Protein AF-A0A1S3IET3-F1 (afdb_monomer_lite)

Sequence (180 aa):
MIAFVAAQNNTTAAATTTVTTPTTTVKTTIVTTSTTSNGTTATQAPTTSNSTNSSTTQSSTTQPSTTQPSTTSPITTTAEPERKTFVVRNGSVDCIILQMNAQFTIKYMDVKNKTLEAKFSLPQNSSAAVEGNCSKALETITINMYDNAVSMTMRFTNDDNNVALANATVECEEFFKRTF

pLDDT: mean 72.17, std 20.48, range [34.44, 97.38]

InterPro domains:
  IPR002000 Lysosome-associated membrane glycoprotein [PTHR11506] (10-174)
  IPR048528 Lysosome-associated membrane glycoprotein 2-like, luminal domains [PF01299] (72-170)

Foldseek 3Di:
DDDDDDDDDDDDDDDDDDDDDDDDDDDDDDDDDDDDDDDDDDDDDDDDDDDDDDDDDDDDDDDDDDDDPPPPDPPPPPDDPAWAWDFEDDVPDTQDTDIGKDKDWDWDAAPVRDTDIDIDIDDNDPQWDWYWDRDQQKTKIWTQHDPNQKIKIWIWGHDPVDIDTPDIDIDGNVPRVVRD

Radius of gyration: 33.37 Å; chains: 1; bounding box: 62×74×102 Å

Secondary structure (DSSP, 8-state):
--PPPPPP----PPP----------------------------PPPPP------------------------------PPPPPEEEEEEETTEEEEEEEE--EEEEEEE-TTS-EEEEEEE--SSTT-EEEEEE-SSEEEEEEEETTTTEEEEEEEEEETTEEEEEEEEEEESHHHHTT-

Structure (mmCIF, N/CA/C/O backbone):
data_AF-A0A1S3IET3-F1
#
_entry.id   AF-A0A1S3IET3-F1
#
loop_
_atom_site.group_PDB
_atom_site.id
_atom_site.type_symbol
_atom_site.label_atom_id
_atom_site.label_alt_id
_atom_site.label_comp_id
_atom_site.label_asym_id
_atom_site.label_entity_id
_atom_site.label_seq_id
_atom_site.pdbx_PDB_ins_code
_atom_site.Cartn_x
_atom_site.Cartn_y
_atom_site.Cartn_z
_atom_site.occupancy
_atom_site.B_iso_or_equiv
_atom_site.auth_seq_id
_atom_site.auth_comp_id
_atom_site.auth_asym_id
_atom_site.auth_atom_id
_atom_site.pdbx_PDB_model_num
ATOM 1 N N . MET A 1 1 ? 30.957 -29.322 -57.199 1.00 42.31 1 MET A N 1
ATOM 2 C CA . MET A 1 1 ? 29.715 -28.521 -57.253 1.00 42.31 1 MET A CA 1
ATOM 3 C C . MET A 1 1 ? 28.643 -29.289 -56.504 1.00 42.31 1 MET A C 1
ATOM 5 O O . MET A 1 1 ? 28.202 -30.314 -56.999 1.00 42.31 1 MET A O 1
ATOM 9 N N . ILE A 1 2 ? 28.316 -28.865 -55.284 1.00 38.41 2 ILE A N 1
ATOM 10 C CA . ILE A 1 2 ? 27.281 -29.482 -54.443 1.00 38.41 2 ILE A CA 1
ATOM 11 C C . ILE A 1 2 ? 26.069 -28.550 -54.506 1.00 38.41 2 ILE A C 1
ATOM 13 O O . ILE A 1 2 ? 26.187 -27.377 -54.161 1.00 38.41 2 ILE A O 1
ATOM 17 N N . ALA A 1 3 ? 24.947 -29.053 -55.017 1.00 34.44 3 ALA A N 1
ATOM 18 C CA . ALA A 1 3 ? 23.689 -28.323 -55.109 1.00 34.44 3 ALA A CA 1
ATOM 19 C C . ALA A 1 3 ? 22.890 -28.511 -53.811 1.00 34.44 3 ALA A C 1
ATOM 21 O O . ALA A 1 3 ? 22.603 -29.640 -53.419 1.00 34.44 3 ALA A O 1
ATOM 22 N N . PHE A 1 4 ? 22.534 -27.408 -53.153 1.00 35.31 4 PHE A N 1
ATOM 23 C CA . PHE A 1 4 ? 21.602 -27.402 -52.028 1.00 35.31 4 PHE A CA 1
ATOM 24 C C . PHE A 1 4 ? 20.178 -27.207 -52.558 1.00 35.31 4 PHE A C 1
ATOM 26 O O . PHE A 1 4 ? 19.879 -26.198 -53.194 1.00 35.31 4 PHE A O 1
ATOM 33 N N . VAL A 1 5 ? 19.306 -28.181 -52.296 1.00 43.16 5 VAL A N 1
ATOM 34 C CA . VAL A 1 5 ? 17.861 -28.092 -52.540 1.00 43.16 5 VAL A CA 1
ATOM 35 C C . VAL A 1 5 ? 17.214 -27.531 -51.275 1.00 43.16 5 VAL A C 1
ATOM 37 O O . VAL A 1 5 ? 17.313 -28.131 -50.206 1.00 43.16 5 VAL A O 1
ATOM 40 N N . ALA A 1 6 ? 16.584 -26.362 -51.386 1.00 38.94 6 ALA A N 1
ATOM 41 C CA . ALA A 1 6 ? 15.836 -25.741 -50.299 1.00 38.94 6 ALA A CA 1
ATOM 42 C C . ALA A 1 6 ? 14.482 -26.447 -50.113 1.00 38.94 6 ALA A C 1
ATOM 44 O O . ALA A 1 6 ? 13.683 -26.526 -51.046 1.00 38.94 6 ALA A O 1
ATOM 45 N N . ALA A 1 7 ? 14.216 -26.941 -48.904 1.00 41.31 7 ALA A N 1
ATOM 46 C CA . ALA A 1 7 ? 12.894 -27.406 -48.500 1.00 41.31 7 ALA A CA 1
ATOM 47 C C . ALA A 1 7 ? 12.023 -26.195 -48.127 1.00 41.31 7 ALA A C 1
ATOM 49 O O . ALA A 1 7 ? 12.393 -25.405 -47.259 1.00 41.31 7 ALA A O 1
ATOM 50 N N . GLN A 1 8 ? 10.872 -26.040 -48.783 1.00 47.72 8 GLN A N 1
ATOM 51 C CA . GLN A 1 8 ? 9.866 -25.045 -48.408 1.00 47.72 8 GLN A CA 1
ATOM 52 C C . GLN A 1 8 ? 8.956 -25.627 -47.321 1.00 47.72 8 GLN A C 1
ATOM 54 O O . GLN A 1 8 ? 8.313 -26.655 -47.526 1.00 47.72 8 GLN A O 1
ATOM 59 N N . ASN A 1 9 ? 8.920 -24.967 -46.163 1.00 50.56 9 ASN A N 1
ATOM 60 C CA . ASN A 1 9 ? 8.106 -25.353 -45.016 1.00 50.56 9 ASN A CA 1
ATO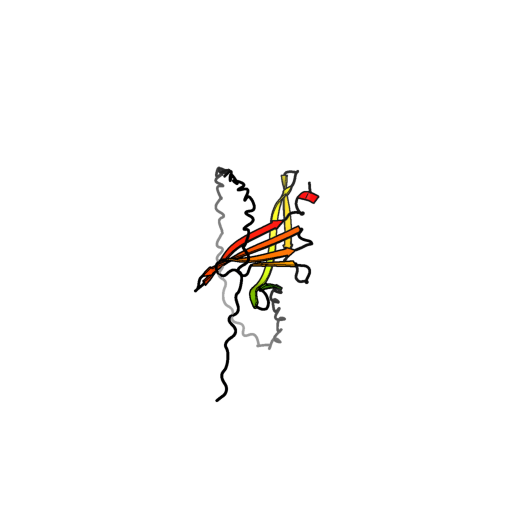M 61 C C . ASN A 1 9 ? 6.733 -24.668 -45.129 1.00 50.56 9 ASN A C 1
ATOM 63 O O . ASN A 1 9 ? 6.627 -23.450 -44.991 1.00 50.56 9 ASN A O 1
ATOM 67 N N . ASN A 1 10 ? 5.693 -25.444 -45.432 1.00 54.19 10 ASN A N 1
ATOM 68 C CA . ASN A 1 10 ? 4.328 -24.952 -45.602 1.00 54.19 10 ASN A CA 1
ATOM 69 C C . ASN A 1 10 ? 3.613 -24.925 -44.237 1.00 54.19 10 ASN A C 1
ATOM 71 O O . ASN A 1 10 ? 3.080 -25.938 -43.783 1.00 54.19 10 ASN A O 1
ATOM 75 N N . THR A 1 11 ? 3.640 -23.778 -43.556 1.00 47.66 11 THR A N 1
ATOM 76 C CA . THR A 1 11 ? 3.001 -23.592 -42.244 1.00 47.66 11 THR A CA 1
ATOM 77 C C . THR A 1 11 ? 1.527 -23.231 -42.419 1.00 47.66 11 THR A C 1
ATOM 79 O O . THR A 1 11 ? 1.188 -22.130 -42.844 1.00 47.66 11 THR A O 1
ATOM 82 N N . THR A 1 12 ? 0.641 -24.162 -42.067 1.00 51.59 12 THR A N 1
ATOM 83 C CA . THR A 1 12 ? -0.812 -23.935 -42.019 1.00 51.59 12 THR A CA 1
ATOM 84 C C . THR A 1 12 ? -1.159 -23.180 -40.735 1.00 51.59 12 THR A C 1
ATOM 86 O O . THR A 1 12 ? -0.958 -23.697 -39.637 1.00 51.59 12 THR A O 1
ATOM 89 N N . ALA A 1 13 ? -1.650 -21.946 -40.864 1.00 50.09 13 ALA A N 1
ATOM 90 C CA . ALA A 1 13 ? -2.103 -21.134 -39.739 1.00 50.09 13 ALA A CA 1
ATOM 91 C C . ALA A 1 13 ? -3.398 -21.714 -39.139 1.00 50.09 13 ALA A C 1
ATOM 93 O O . ALA A 1 13 ? -4.405 -21.850 -39.834 1.00 50.09 13 ALA A O 1
ATOM 94 N N . ALA A 1 14 ? -3.370 -22.053 -37.849 1.00 57.69 14 ALA A N 1
ATOM 95 C CA . ALA A 1 14 ? -4.556 -22.446 -37.097 1.00 57.69 14 ALA A CA 1
ATOM 96 C C . ALA A 1 14 ? -5.416 -21.210 -36.784 1.00 57.69 14 ALA A C 1
ATOM 98 O O . ALA A 1 14 ? -4.901 -20.172 -36.370 1.00 57.69 14 ALA A O 1
ATOM 99 N N . ALA A 1 15 ? -6.728 -21.324 -36.994 1.00 58.38 15 ALA A N 1
ATOM 100 C CA . ALA A 1 15 ? -7.684 -20.259 -36.721 1.00 58.38 15 ALA A CA 1
ATOM 101 C C . ALA A 1 15 ? -7.866 -20.056 -35.207 1.00 58.38 15 ALA A C 1
ATOM 103 O O . ALA A 1 15 ? -8.245 -20.977 -34.484 1.00 58.38 15 ALA A O 1
ATOM 104 N N . THR A 1 16 ? -7.621 -18.833 -34.740 1.00 50.78 16 THR A N 1
ATOM 105 C CA . THR A 1 16 ? -7.853 -18.403 -33.357 1.00 50.78 16 THR A CA 1
ATOM 106 C C . THR A 1 16 ? -9.321 -18.022 -33.175 1.00 50.78 16 THR A C 1
ATOM 108 O O . THR A 1 16 ? -9.768 -16.994 -33.679 1.00 50.78 16 THR A O 1
ATOM 111 N N . THR A 1 17 ? -10.081 -18.828 -32.435 1.00 46.78 17 THR A N 1
ATOM 112 C CA . THR A 1 17 ? -11.414 -18.458 -31.935 1.00 46.78 17 THR A CA 1
ATOM 113 C C . THR A 1 17 ? -11.284 -17.562 -30.708 1.00 46.78 17 THR A C 1
ATOM 115 O O . THR A 1 17 ? -10.887 -18.008 -29.633 1.00 46.78 17 THR A O 1
ATOM 118 N N . THR A 1 18 ? -11.634 -16.289 -30.865 1.00 46.16 18 THR A N 1
ATOM 119 C CA . THR A 1 18 ? -11.743 -15.312 -29.779 1.00 46.16 18 THR A CA 1
ATOM 120 C C . THR A 1 18 ? -13.024 -15.571 -28.986 1.00 46.16 18 THR A C 1
ATOM 122 O O . THR A 1 18 ? -14.128 -15.357 -29.482 1.00 46.16 18 THR A O 1
ATOM 125 N N . VAL A 1 19 ? -12.884 -16.037 -27.744 1.00 62.28 19 VAL A N 1
ATOM 126 C CA . VAL A 1 19 ? -13.991 -16.137 -26.784 1.00 62.28 19 VAL A CA 1
ATOM 127 C C . VAL A 1 19 ? -14.156 -14.775 -26.111 1.00 62.28 19 VAL A C 1
ATOM 129 O O . VAL A 1 19 ? -13.335 -14.372 -25.291 1.00 62.28 19 VAL A O 1
ATOM 132 N N . THR A 1 20 ? -15.201 -14.038 -26.482 1.00 45.06 20 THR A N 1
ATOM 133 C CA . THR A 1 20 ? -15.595 -12.789 -25.818 1.00 45.06 20 THR A CA 1
ATOM 134 C C . THR A 1 20 ? -16.411 -13.092 -24.566 1.00 45.06 20 THR A C 1
ATOM 136 O O . THR A 1 20 ? -17.577 -13.476 -24.654 1.00 45.06 20 THR A O 1
ATOM 139 N N . THR A 1 21 ? -15.799 -12.901 -23.400 1.00 60.22 21 THR A N 1
ATOM 140 C CA . THR A 1 21 ? -16.480 -12.907 -22.100 1.00 60.22 21 THR A CA 1
ATOM 141 C C . THR A 1 21 ? -17.370 -11.661 -21.978 1.00 60.22 21 THR A C 1
ATOM 143 O O . THR A 1 21 ? -16.896 -10.560 -22.265 1.00 60.22 21 THR A O 1
ATOM 146 N N . PRO A 1 22 ? -18.643 -11.780 -21.559 1.00 60.44 22 PRO A N 1
ATOM 147 C CA . PRO A 1 22 ? -19.502 -10.621 -21.344 1.00 60.44 22 PRO A CA 1
ATOM 148 C C . PRO A 1 22 ? -19.008 -9.797 -20.146 1.00 60.44 22 PRO A C 1
ATOM 150 O O . PRO A 1 22 ? -18.977 -10.272 -19.012 1.00 60.44 22 PRO A O 1
ATOM 153 N N . THR A 1 23 ? -18.627 -8.545 -20.402 1.00 52.91 23 THR A N 1
ATOM 154 C CA . THR A 1 23 ? -18.261 -7.570 -19.368 1.00 52.91 23 THR A CA 1
ATOM 155 C C . THR A 1 23 ? -19.526 -6.936 -18.797 1.00 52.91 23 THR A C 1
ATOM 157 O O . THR A 1 23 ? -20.160 -6.102 -19.443 1.00 52.91 23 THR A O 1
ATOM 160 N N . THR A 1 24 ? -19.896 -7.307 -17.573 1.00 54.75 24 THR A N 1
ATOM 161 C CA . THR A 1 24 ? -20.997 -6.667 -16.841 1.00 54.75 24 THR A CA 1
ATOM 162 C C . THR A 1 24 ? -20.504 -5.364 -16.215 1.00 54.75 24 THR A C 1
ATOM 164 O O . THR A 1 24 ? -19.810 -5.364 -15.201 1.00 54.75 24 THR A O 1
ATOM 167 N N . THR A 1 25 ? -20.856 -4.231 -16.820 1.00 51.75 25 THR A N 1
ATOM 168 C CA . THR A 1 25 ? -20.587 -2.900 -16.262 1.00 51.75 25 THR A CA 1
ATOM 169 C C . THR A 1 25 ? -21.566 -2.608 -15.123 1.00 51.75 25 THR A C 1
ATOM 171 O O . THR A 1 25 ? -22.723 -2.262 -15.359 1.00 51.75 25 THR A O 1
ATOM 174 N N . VAL A 1 26 ? -21.107 -2.728 -13.876 1.00 63.22 26 VAL A N 1
ATOM 175 C CA . VAL A 1 26 ? -21.858 -2.259 -12.703 1.00 63.22 26 VAL A CA 1
ATOM 176 C C . VAL A 1 26 ? -21.655 -0.749 -12.579 1.00 63.22 26 VAL A C 1
ATOM 178 O O . VAL A 1 26 ? -20.540 -0.262 -12.400 1.00 63.22 26 VAL A O 1
ATOM 181 N N . LYS A 1 27 ? -22.743 0.007 -12.727 1.00 54.31 27 LYS A N 1
ATOM 182 C CA . LYS A 1 27 ? -22.752 1.469 -12.634 1.00 54.31 27 LYS A CA 1
ATOM 183 C C . LYS A 1 27 ? -22.837 1.863 -11.156 1.00 54.31 27 LYS A C 1
ATOM 185 O O . LYS A 1 27 ? -23.909 1.798 -10.561 1.00 54.31 27 LYS A O 1
ATOM 190 N N . THR A 1 28 ? -21.713 2.244 -10.556 1.00 48.34 28 THR A N 1
ATOM 191 C CA . THR A 1 28 ? -21.667 2.713 -9.163 1.00 48.34 28 THR A CA 1
ATOM 192 C C . THR A 1 28 ? -22.166 4.157 -9.084 1.00 48.34 28 THR A C 1
ATOM 194 O O . THR A 1 28 ? -21.480 5.085 -9.508 1.00 48.34 28 THR A O 1
ATOM 197 N N . THR A 1 29 ? -23.375 4.355 -8.555 1.00 51.94 29 THR A N 1
ATOM 198 C CA . THR A 1 29 ? -23.919 5.684 -8.236 1.00 51.94 29 THR A CA 1
ATOM 199 C C . THR A 1 29 ? -23.319 6.157 -6.914 1.00 51.94 29 THR A C 1
ATOM 201 O O . THR A 1 29 ? -23.665 5.644 -5.853 1.00 51.94 29 THR A O 1
ATOM 204 N N . ILE A 1 30 ? -22.410 7.130 -6.974 1.00 58.59 30 ILE A N 1
ATOM 205 C CA . ILE A 1 30 ? -21.848 7.791 -5.791 1.00 58.59 30 ILE A CA 1
ATOM 206 C C . ILE A 1 30 ? -22.892 8.791 -5.279 1.00 58.59 30 ILE A C 1
ATOM 208 O O . ILE A 1 30 ? -23.182 9.786 -5.942 1.00 58.59 30 ILE A O 1
ATOM 212 N N . VAL A 1 31 ? -23.488 8.509 -4.120 1.00 58.28 31 VAL A N 1
ATOM 213 C CA . VAL A 1 31 ? -24.387 9.437 -3.421 1.00 58.28 31 VAL A CA 1
ATOM 214 C C . VAL A 1 31 ? -23.531 10.347 -2.544 1.00 58.28 31 VAL A C 1
ATOM 216 O O . VAL A 1 31 ? -23.012 9.927 -1.514 1.00 58.28 31 VAL A O 1
ATOM 219 N N . THR A 1 32 ? -23.359 11.594 -2.975 1.00 42.34 32 THR A N 1
ATOM 220 C CA . THR A 1 32 ? -22.638 12.625 -2.221 1.00 42.34 32 THR A CA 1
ATOM 221 C C . THR A 1 32 ? -23.577 13.260 -1.198 1.00 42.34 32 THR A C 1
ATOM 223 O O . THR A 1 32 ? -24.409 14.097 -1.544 1.00 42.34 32 THR A O 1
ATOM 226 N N . THR A 1 33 ? -23.456 12.874 0.070 1.00 51.53 33 THR A N 1
ATOM 227 C CA . THR A 1 33 ? -24.192 13.497 1.179 1.00 51.53 33 THR A CA 1
ATOM 228 C C . THR A 1 33 ? -23.412 14.713 1.683 1.00 51.53 33 THR A C 1
ATOM 230 O O . THR A 1 33 ? -22.402 14.579 2.369 1.00 51.53 33 THR A O 1
ATOM 233 N N . SER A 1 34 ? -23.855 15.919 1.330 1.00 50.41 34 SER A N 1
ATOM 234 C CA . SER A 1 34 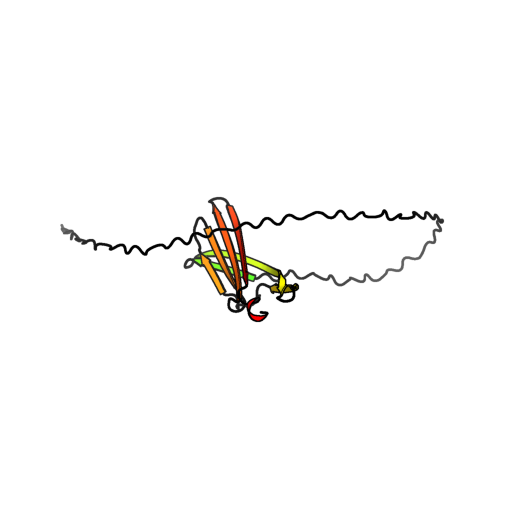? -23.299 17.174 1.845 1.00 50.41 34 SER A CA 1
ATOM 235 C C . SER A 1 34 ? -23.806 17.440 3.266 1.00 50.41 34 SER A C 1
ATOM 237 O O . SER A 1 34 ? -24.978 17.768 3.455 1.00 50.41 34 SER A O 1
ATOM 239 N N . THR A 1 35 ? -22.942 17.316 4.274 1.00 44.62 35 THR A N 1
ATOM 240 C CA . THR A 1 35 ? -23.247 17.737 5.649 1.00 44.62 35 THR A CA 1
ATOM 241 C C . THR A 1 35 ? -22.940 19.220 5.832 1.00 44.62 35 THR A C 1
ATOM 243 O O . THR A 1 35 ? -21.779 19.629 5.874 1.00 44.62 35 THR A O 1
ATOM 246 N N . THR A 1 36 ? -23.993 20.023 5.963 1.00 49.97 36 THR A N 1
ATOM 247 C CA . THR A 1 36 ? -23.937 21.434 6.359 1.00 49.97 36 THR A CA 1
ATOM 248 C C . THR A 1 36 ? -23.550 21.534 7.837 1.00 49.97 36 THR A C 1
ATOM 250 O O . THR A 1 36 ? -24.320 21.151 8.715 1.00 49.97 36 THR A O 1
ATOM 253 N N . SER A 1 37 ? -22.344 22.031 8.115 1.00 51.38 37 SER A N 1
ATOM 254 C CA . SER A 1 37 ? -21.868 22.348 9.466 1.00 51.38 37 SER A CA 1
ATOM 255 C C . SER A 1 37 ? -22.323 23.759 9.847 1.00 51.38 37 SER A C 1
ATOM 257 O O . SER A 1 37 ? -21.828 24.744 9.299 1.00 51.38 37 SER A O 1
ATOM 259 N N . ASN A 1 38 ? -23.282 23.861 10.771 1.00 49.25 38 ASN A N 1
ATOM 260 C CA . ASN A 1 38 ? -23.640 25.125 11.410 1.00 49.25 38 ASN A CA 1
ATOM 261 C C . ASN A 1 38 ? -22.558 25.493 12.434 1.00 49.25 38 ASN A C 1
ATOM 263 O O . ASN A 1 38 ? -22.421 24.855 13.479 1.00 49.25 38 ASN A O 1
ATOM 267 N N . GLY A 1 39 ? -21.790 26.535 12.116 1.00 45.22 39 GLY A N 1
ATOM 268 C CA . GLY A 1 39 ? -20.783 27.113 12.996 1.00 45.22 39 GLY A CA 1
ATOM 269 C C . GLY A 1 39 ? -21.403 27.693 14.265 1.00 45.22 39 GLY A C 1
ATOM 270 O O . GLY A 1 39 ? -22.316 28.513 14.205 1.00 45.22 39 GLY A O 1
ATOM 271 N N . THR A 1 40 ? -20.876 27.280 15.417 1.00 46.34 40 THR A N 1
ATOM 272 C CA . THR A 1 40 ? -21.149 27.922 16.707 1.00 46.34 40 THR A CA 1
ATOM 273 C C . THR A 1 40 ? -19.884 28.656 17.137 1.00 46.34 40 THR A C 1
ATOM 275 O O . THR A 1 40 ? -18.848 28.042 17.387 1.00 46.34 40 THR A O 1
ATOM 278 N N . THR A 1 41 ? -19.959 29.983 17.160 1.00 47.75 41 THR A N 1
ATOM 279 C CA . THR A 1 41 ? -18.879 30.892 17.552 1.00 47.75 41 THR A CA 1
ATOM 280 C C . THR A 1 41 ? -18.698 30.857 19.068 1.00 47.75 41 THR A C 1
ATOM 282 O O . THR A 1 41 ? -19.586 31.280 19.805 1.00 47.75 41 THR A O 1
ATOM 285 N N . ALA A 1 42 ? -17.550 30.365 19.541 1.00 51.00 42 ALA A N 1
ATOM 286 C CA . ALA A 1 42 ? -17.161 30.440 20.946 1.00 51.00 42 ALA A CA 1
ATOM 287 C C . ALA A 1 42 ? -16.305 31.694 21.196 1.00 51.00 42 ALA A C 1
ATOM 289 O O . ALA A 1 42 ? -15.189 31.820 20.690 1.00 51.00 42 ALA A O 1
ATOM 290 N N . THR A 1 43 ? -16.852 32.616 21.985 1.00 51.84 43 THR A N 1
ATOM 291 C CA . THR A 1 43 ? -16.200 33.824 22.504 1.00 51.84 43 THR A CA 1
ATOM 292 C C . THR A 1 43 ? -15.123 33.444 23.523 1.00 51.84 43 THR A C 1
ATOM 294 O O . THR A 1 43 ? -15.442 32.913 24.585 1.00 51.84 43 THR A O 1
ATOM 297 N N . GLN A 1 44 ? -13.851 33.724 23.223 1.00 47.41 44 GLN A N 1
ATOM 298 C CA . GLN A 1 44 ? -12.757 33.617 24.195 1.0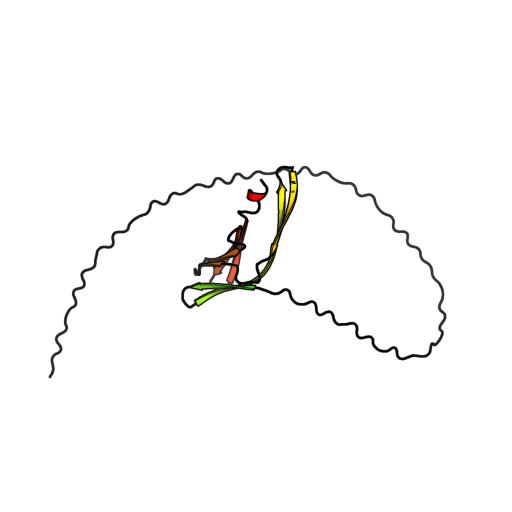0 47.41 44 GLN A CA 1
ATOM 299 C C . GLN A 1 44 ? -12.592 34.937 24.959 1.00 47.41 44 GLN A C 1
ATOM 301 O O . GLN A 1 44 ? -12.547 36.013 24.363 1.00 47.41 44 GLN A O 1
ATOM 306 N N . ALA A 1 45 ? -12.516 34.836 26.286 1.00 57.19 45 ALA A N 1
ATOM 307 C CA . ALA A 1 45 ? -12.212 35.941 27.188 1.00 57.19 45 ALA A CA 1
ATOM 308 C C . ALA A 1 45 ? -10.694 36.230 27.210 1.00 57.19 45 ALA A C 1
ATOM 310 O O . ALA A 1 45 ? -9.902 35.289 27.137 1.00 57.19 45 ALA A O 1
ATOM 311 N N . PRO A 1 46 ? -10.269 37.499 27.335 1.00 56.25 46 PRO A N 1
ATOM 312 C CA . PRO A 1 46 ? -8.856 37.863 27.391 1.00 56.25 46 PRO A CA 1
ATOM 313 C C . PRO A 1 46 ? -8.256 37.573 28.775 1.00 56.25 46 PRO A C 1
ATOM 315 O O . PRO A 1 46 ? -8.732 38.083 29.789 1.00 56.25 46 PRO A O 1
ATOM 318 N N . THR A 1 47 ? -7.185 36.779 28.822 1.00 44.31 47 THR A N 1
ATOM 319 C CA . THR A 1 47 ? -6.371 36.565 30.026 1.00 44.31 47 THR A CA 1
ATOM 320 C C . THR A 1 47 ? -5.226 37.574 30.091 1.00 44.31 47 THR A C 1
ATOM 322 O O . THR A 1 47 ? -4.328 37.600 29.253 1.00 44.31 47 THR A O 1
ATOM 325 N N . THR A 1 48 ? -5.275 38.409 31.124 1.00 52.47 48 THR A N 1
ATOM 326 C CA . THR A 1 48 ? -4.283 39.416 31.508 1.00 52.47 48 THR A CA 1
ATOM 327 C C . THR A 1 48 ? -3.049 38.744 32.120 1.00 52.47 48 THR A C 1
ATOM 329 O O . THR A 1 48 ? -3.168 38.037 33.120 1.00 52.47 48 THR A O 1
ATOM 332 N N . SER A 1 49 ? -1.854 38.976 31.571 1.00 46.28 49 SER A N 1
ATOM 333 C CA . SER A 1 49 ? -0.588 38.599 32.217 1.00 46.28 49 SER A CA 1
ATOM 334 C C . SER A 1 49 ? 0.083 39.836 32.810 1.00 46.28 49 SER A C 1
ATOM 336 O O . SER A 1 49 ? 0.524 40.730 32.091 1.00 46.28 49 SER A O 1
ATOM 338 N N . ASN A 1 50 ? 0.133 39.880 34.143 1.00 48.69 50 ASN A N 1
ATOM 339 C CA . ASN A 1 50 ? 0.826 40.902 34.918 1.00 48.69 50 ASN A CA 1
ATOM 340 C C . ASN A 1 50 ? 2.345 40.795 34.726 1.00 48.69 50 ASN A C 1
ATOM 342 O O . ASN A 1 50 ? 2.949 39.758 34.992 1.00 48.69 50 ASN A O 1
ATOM 346 N N . SER A 1 51 ? 2.948 41.907 34.312 1.00 46.56 51 SER A N 1
ATOM 347 C CA . SER A 1 51 ? 4.390 42.137 34.306 1.00 46.56 51 SER A CA 1
ATOM 348 C C . SER A 1 51 ? 4.832 42.607 35.692 1.00 46.56 51 SER A C 1
ATOM 350 O O . SER A 1 51 ? 4.537 43.740 36.075 1.00 46.56 51 SER A O 1
ATOM 352 N N . THR A 1 52 ? 5.571 41.774 36.425 1.00 49.56 52 THR A N 1
ATOM 353 C CA . THR A 1 52 ? 6.252 42.193 37.657 1.00 49.56 52 THR A CA 1
ATOM 354 C C . THR A 1 52 ? 7.730 42.395 37.364 1.00 49.56 52 THR A C 1
ATOM 356 O O . THR A 1 52 ? 8.490 41.448 37.185 1.00 49.56 52 THR A O 1
ATOM 359 N N . ASN A 1 53 ? 8.111 43.668 37.312 1.00 47.84 53 ASN A N 1
ATOM 360 C CA . ASN A 1 53 ? 9.483 44.136 37.241 1.00 47.84 53 ASN A CA 1
ATOM 361 C C . ASN A 1 53 ? 10.057 44.133 38.668 1.00 47.84 53 ASN A C 1
ATOM 363 O O . ASN A 1 53 ? 9.455 44.708 39.576 1.00 47.84 53 ASN A O 1
ATOM 367 N N . SER A 1 54 ? 11.202 43.496 38.896 1.00 47.28 54 SER A N 1
ATOM 368 C CA . SER A 1 54 ? 11.966 43.662 40.137 1.00 47.28 54 SER A CA 1
ATOM 369 C C . SER A 1 54 ? 13.454 43.593 39.834 1.00 47.28 54 SER A C 1
ATOM 371 O O . SER A 1 54 ? 13.997 42.563 39.450 1.00 47.28 54 SER A O 1
ATOM 373 N N . SER A 1 55 ? 14.072 44.762 39.973 1.00 50.34 55 SER A N 1
ATOM 374 C CA . SER A 1 55 ? 15.502 45.020 39.894 1.00 50.34 55 SER A CA 1
ATOM 375 C C . SER A 1 55 ? 16.116 44.796 41.274 1.00 50.34 55 SER A C 1
ATOM 377 O O . SER A 1 55 ? 15.684 45.452 42.222 1.00 50.34 55 SER A O 1
ATOM 379 N N . THR A 1 56 ? 17.171 43.987 41.364 1.00 47.00 56 THR A N 1
ATOM 380 C CA . THR A 1 56 ? 18.128 44.030 42.481 1.00 47.00 56 THR A CA 1
ATOM 381 C C . THR A 1 56 ? 19.529 43.629 42.020 1.00 47.00 56 THR A C 1
ATOM 383 O O . THR A 1 56 ? 19.799 42.476 41.703 1.00 47.00 56 THR A O 1
ATOM 386 N N . THR A 1 57 ? 20.370 44.657 41.952 1.00 40.34 57 THR A N 1
ATOM 387 C CA . THR A 1 57 ? 21.746 44.800 42.450 1.00 40.34 57 THR A CA 1
ATOM 388 C C . THR A 1 57 ? 22.741 43.630 42.409 1.00 40.34 57 THR A C 1
ATOM 390 O O . THR A 1 57 ? 22.615 42.600 43.062 1.00 40.34 57 THR A O 1
ATOM 393 N N . GLN A 1 58 ? 23.825 43.948 41.708 1.00 50.38 58 GLN A N 1
ATOM 394 C CA . GLN A 1 58 ? 25.124 43.310 41.550 1.00 50.38 58 GLN A CA 1
ATOM 395 C C . GLN A 1 58 ? 25.927 43.199 42.861 1.00 50.38 58 GLN A C 1
ATOM 397 O O . GLN A 1 58 ? 26.114 44.190 43.562 1.00 50.38 58 GLN A O 1
ATOM 402 N N . SER A 1 59 ? 26.492 42.013 43.108 1.00 48.19 59 SER A N 1
ATOM 403 C CA . SER A 1 59 ? 27.668 41.793 43.963 1.00 48.19 59 SER A CA 1
ATOM 404 C C . SER A 1 59 ? 28.572 40.764 43.287 1.00 48.19 59 SER A C 1
ATOM 406 O O . SER A 1 59 ? 28.156 39.640 43.020 1.00 48.19 59 SER A O 1
ATOM 408 N N . SER A 1 60 ? 29.799 41.174 42.964 1.00 53.69 60 SER A N 1
ATOM 409 C CA . SER A 1 60 ? 30.840 40.343 42.361 1.00 53.69 60 SER A CA 1
ATOM 410 C C . SER A 1 60 ? 31.705 39.713 43.450 1.00 53.69 60 SER A C 1
ATOM 412 O O . SER A 1 60 ? 32.544 40.387 44.048 1.00 53.69 60 SER A O 1
ATOM 414 N N . THR A 1 61 ? 31.524 38.418 43.678 1.00 47.75 61 THR A N 1
ATOM 415 C CA . THR A 1 61 ? 32.402 37.590 44.510 1.00 47.75 61 THR A CA 1
ATOM 416 C C . THR A 1 61 ? 33.130 36.596 43.614 1.00 47.75 61 THR A C 1
ATOM 418 O O . THR A 1 61 ? 32.519 35.757 42.957 1.00 47.75 61 THR A O 1
ATOM 421 N N . THR A 1 62 ? 34.455 36.709 43.563 1.00 49.00 62 THR A N 1
ATOM 422 C CA . THR A 1 62 ? 35.358 35.808 42.843 1.00 49.00 62 THR A CA 1
ATOM 423 C C . THR A 1 62 ? 35.404 34.462 43.565 1.00 49.00 62 THR A C 1
ATOM 425 O O . THR A 1 62 ? 36.028 34.330 44.617 1.00 49.00 62 THR A O 1
ATOM 428 N N . GLN A 1 63 ? 34.710 33.467 43.015 1.00 56.69 63 GLN A N 1
ATOM 429 C CA . GLN A 1 63 ? 34.708 32.090 43.507 1.00 56.69 63 GLN A CA 1
ATOM 430 C C . GLN A 1 63 ? 35.835 31.282 42.828 1.00 56.69 63 GLN A C 1
ATOM 432 O O . GLN A 1 63 ? 36.036 31.420 41.619 1.00 56.69 63 GLN A O 1
ATOM 437 N N . PRO A 1 64 ? 36.582 30.439 43.565 1.00 59.34 64 PRO A N 1
ATOM 438 C CA . PRO A 1 64 ? 37.613 29.578 42.994 1.00 59.34 64 PRO A CA 1
ATOM 439 C C . PRO A 1 64 ? 37.016 28.545 42.026 1.00 59.34 64 PRO A C 1
ATOM 441 O O . PRO A 1 64 ? 36.044 27.862 42.344 1.00 59.34 64 PRO A O 1
ATOM 444 N N . SER A 1 65 ? 37.633 28.429 40.847 1.00 54.94 65 SER A N 1
ATOM 445 C CA . SER A 1 65 ? 37.308 27.447 39.809 1.00 54.94 65 SER A CA 1
ATOM 446 C C . SER A 1 65 ? 37.663 26.038 40.282 1.00 54.94 65 SER A C 1
ATOM 448 O O . SER A 1 65 ? 38.807 25.600 40.159 1.00 54.94 65 SER A O 1
ATOM 450 N N . THR A 1 66 ? 36.679 25.315 40.807 1.00 58.75 66 THR A N 1
ATOM 451 C CA . THR A 1 66 ? 36.752 23.866 40.976 1.00 58.75 66 THR A CA 1
ATOM 452 C C . THR A 1 66 ? 36.347 23.192 39.669 1.00 58.75 66 THR A C 1
ATOM 454 O O . THR A 1 66 ? 35.252 23.391 39.146 1.00 58.75 66 THR A O 1
ATOM 457 N N . THR A 1 67 ? 37.257 22.393 39.118 1.00 50.91 67 THR A N 1
ATOM 458 C CA . THR A 1 67 ? 37.045 21.587 37.915 1.00 50.91 67 THR A CA 1
ATOM 459 C C . THR A 1 67 ? 35.969 20.538 38.203 1.00 50.91 67 THR A C 1
ATOM 461 O O . THR A 1 67 ? 36.236 19.510 38.824 1.00 50.91 67 THR A O 1
ATOM 464 N N . GLN A 1 68 ? 34.730 20.820 37.801 1.00 55.88 68 GLN A N 1
ATOM 465 C CA . GLN A 1 68 ? 33.633 19.862 37.863 1.00 55.88 68 GLN A CA 1
ATOM 466 C C . GLN A 1 68 ? 33.939 18.706 36.893 1.00 55.88 68 GLN A C 1
ATOM 468 O O . GLN A 1 68 ? 34.267 18.966 35.734 1.00 55.88 68 GLN A O 1
ATOM 473 N N . PRO A 1 69 ? 33.850 17.434 37.319 1.00 60.97 69 PRO A N 1
ATOM 474 C CA . PRO A 1 69 ? 33.956 16.313 36.398 1.00 60.97 69 PRO A CA 1
ATOM 475 C C . PRO A 1 69 ? 32.824 16.403 35.372 1.00 60.97 69 PRO A C 1
ATOM 477 O O . PRO A 1 69 ? 31.645 16.477 35.730 1.00 60.97 69 PRO A O 1
ATOM 480 N N . SER A 1 70 ? 33.201 16.415 34.095 1.00 58.56 70 SER A N 1
ATOM 481 C CA . SER A 1 70 ? 32.294 16.369 32.954 1.00 58.56 70 SER A CA 1
ATOM 482 C C . SER A 1 70 ? 31.433 15.114 33.065 1.00 58.56 70 SER A C 1
ATOM 484 O O . SER A 1 70 ? 31.870 14.008 32.754 1.00 58.56 70 SER A O 1
ATOM 486 N N . THR A 1 71 ? 30.208 15.269 33.555 1.00 58.00 71 THR A N 1
ATOM 487 C CA . THR A 1 71 ? 29.199 14.217 33.501 1.00 58.00 71 THR A CA 1
ATOM 488 C C . THR A 1 71 ? 28.678 14.190 32.075 1.00 58.00 71 THR A C 1
ATOM 490 O O . THR A 1 71 ? 27.792 14.950 31.689 1.00 58.00 71 THR A O 1
ATOM 493 N N . THR A 1 72 ? 29.296 13.342 31.256 1.00 59.09 72 THR A N 1
ATOM 494 C CA . THR A 1 72 ? 28.801 12.988 29.930 1.00 59.09 72 THR A CA 1
ATOM 495 C C . THR A 1 72 ? 27.414 12.385 30.126 1.00 59.09 72 THR A C 1
ATOM 497 O O . THR A 1 72 ? 27.280 11.243 30.563 1.00 59.09 72 THR A O 1
ATOM 500 N N . SER A 1 73 ? 26.366 13.175 29.883 1.00 59.25 73 SER A N 1
ATOM 501 C CA . SER A 1 73 ? 25.010 12.633 29.823 1.00 59.25 73 SER A CA 1
ATOM 502 C C . SER A 1 73 ? 24.996 11.530 28.763 1.00 59.25 73 SER A C 1
ATOM 504 O O . SER A 1 73 ? 25.584 11.727 27.694 1.00 59.25 73 SER A O 1
ATOM 506 N N . PRO A 1 74 ? 24.384 10.365 29.033 1.00 64.31 74 PRO A N 1
ATOM 507 C CA . PRO A 1 74 ? 24.286 9.312 28.040 1.00 64.31 74 PRO A CA 1
ATOM 508 C C . PRO A 1 74 ? 23.543 9.875 26.832 1.00 64.31 74 PRO A C 1
ATOM 510 O O . PRO A 1 74 ? 22.381 10.274 26.929 1.00 64.31 74 PRO A O 1
ATOM 513 N N . ILE A 1 75 ? 24.251 9.945 25.706 1.00 60.75 75 ILE A N 1
ATOM 514 C CA . ILE A 1 75 ? 23.687 10.296 24.411 1.00 60.75 75 ILE A CA 1
ATOM 515 C C . ILE A 1 75 ? 22.619 9.238 24.146 1.00 60.75 75 ILE A C 1
ATOM 517 O O . ILE A 1 75 ? 22.928 8.090 23.834 1.00 60.75 75 ILE A O 1
ATOM 521 N N . THR A 1 76 ? 21.357 9.595 24.356 1.00 56.12 76 THR A N 1
ATOM 522 C CA . THR A 1 76 ? 20.228 8.741 24.010 1.00 56.12 76 THR A CA 1
ATOM 523 C C . THR A 1 76 ? 20.092 8.858 22.504 1.00 56.12 76 THR A C 1
ATOM 525 O O . THR A 1 76 ? 19.460 9.771 21.982 1.00 56.12 76 THR A O 1
ATOM 528 N N . THR A 1 77 ? 20.799 7.991 21.783 1.00 59.12 77 THR A N 1
ATOM 529 C CA . THR A 1 77 ? 20.625 7.847 20.344 1.00 59.12 77 THR A CA 1
ATOM 530 C C . THR A 1 77 ? 19.203 7.339 20.136 1.00 59.12 77 THR A C 1
ATOM 532 O O . THR A 1 77 ? 18.921 6.167 20.376 1.00 59.12 77 THR A O 1
ATOM 535 N N . THR A 1 78 ? 18.282 8.236 19.781 1.00 65.44 78 THR A N 1
ATOM 536 C CA . THR A 1 78 ? 16.922 7.873 19.378 1.00 65.44 78 THR A CA 1
ATOM 537 C C . THR A 1 78 ? 17.046 6.927 18.192 1.00 65.44 78 THR A C 1
ATOM 539 O O . THR A 1 78 ? 17.408 7.353 17.097 1.00 65.44 78 THR A O 1
ATOM 542 N N . ALA A 1 79 ? 16.842 5.633 18.438 1.00 72.88 79 ALA A N 1
ATOM 543 C CA . ALA A 1 79 ? 16.939 4.611 17.410 1.00 72.88 79 ALA A CA 1
ATOM 544 C C . ALA A 1 79 ? 15.932 4.922 16.294 1.00 72.88 79 ALA A C 1
ATOM 546 O O . ALA A 1 79 ? 14.769 5.231 16.564 1.00 72.88 79 ALA A O 1
ATOM 547 N N . GLU A 1 80 ? 16.395 4.876 15.046 1.00 77.19 80 GLU A N 1
ATOM 548 C CA . GLU A 1 80 ? 15.537 5.059 13.877 1.00 77.19 80 GLU A CA 1
ATOM 549 C C . GLU A 1 80 ? 14.427 3.991 13.876 1.00 77.19 80 GLU A C 1
ATOM 551 O O . GLU A 1 80 ? 14.713 2.822 14.160 1.00 77.19 80 GLU A O 1
ATOM 556 N N . PRO A 1 81 ? 13.165 4.350 13.570 1.00 75.81 81 PRO A N 1
ATOM 557 C CA . PRO A 1 81 ? 12.093 3.370 13.477 1.00 75.81 81 PRO A CA 1
ATOM 558 C C . PRO A 1 81 ? 12.404 2.344 12.384 1.00 75.81 81 PRO A C 1
ATOM 560 O O . PRO A 1 81 ? 12.659 2.688 11.231 1.00 75.81 81 PRO A O 1
ATOM 563 N N . GLU A 1 82 ? 12.360 1.066 12.748 1.00 85.12 82 GLU A N 1
ATOM 564 C CA . GLU A 1 82 ? 12.689 -0.042 11.854 1.00 85.12 82 GLU A CA 1
ATOM 565 C C . GLU A 1 82 ? 11.731 -0.085 10.652 1.00 85.12 82 GLU A C 1
ATOM 567 O O . GLU A 1 82 ? 10.511 -0.191 10.812 1.00 85.12 82 GLU A O 1
ATOM 572 N N . ARG A 1 83 ? 12.278 0.013 9.436 1.00 89.31 83 ARG A N 1
ATOM 573 C CA . ARG A 1 83 ? 11.509 0.039 8.183 1.00 89.31 83 ARG A CA 1
ATOM 574 C C . ARG A 1 83 ? 11.432 -1.348 7.554 1.00 89.31 83 ARG A C 1
ATOM 576 O O . ARG A 1 83 ? 12.432 -2.056 7.485 1.00 89.31 83 ARG A O 1
ATOM 583 N N . LYS A 1 84 ? 10.265 -1.697 7.013 1.00 91.00 84 LYS A N 1
ATOM 584 C CA . LYS A 1 84 ? 10.046 -2.938 6.268 1.00 91.00 84 LYS A CA 1
ATOM 585 C C . LYS A 1 84 ? 10.141 -2.691 4.769 1.00 91.00 84 LYS A C 1
ATOM 587 O O . LYS A 1 84 ? 9.590 -1.711 4.278 1.00 91.00 84 LYS A O 1
ATOM 592 N N . THR A 1 85 ? 10.798 -3.606 4.060 1.00 92.62 85 THR A N 1
ATOM 593 C CA . THR A 1 85 ? 10.872 -3.608 2.596 1.00 92.62 85 THR A CA 1
ATOM 594 C C . THR A 1 85 ? 9.860 -4.587 2.012 1.00 92.62 85 THR A C 1
ATOM 596 O O . THR A 1 85 ? 9.832 -5.759 2.392 1.00 92.62 85 THR A O 1
ATOM 599 N N . PHE A 1 86 ? 9.068 -4.106 1.062 1.00 93.38 86 PHE A N 1
ATOM 600 C CA . PHE A 1 86 ? 8.122 -4.867 0.257 1.00 93.38 86 PHE A CA 1
ATOM 601 C C . PHE A 1 86 ? 8.562 -4.807 -1.202 1.00 93.38 86 PHE A C 1
ATOM 603 O O . PHE A 1 86 ? 9.007 -3.758 -1.671 1.00 93.38 86 PHE A O 1
ATOM 610 N N . VAL A 1 87 ? 8.462 -5.932 -1.909 1.00 94.62 87 VAL A N 1
ATOM 611 C CA . VAL A 1 87 ? 8.945 -6.048 -3.288 1.00 94.62 87 VAL A CA 1
ATOM 612 C C . VAL A 1 87 ? 7.866 -6.674 -4.159 1.00 94.62 87 VAL A C 1
ATOM 614 O O . VAL A 1 87 ? 7.370 -7.752 -3.837 1.00 94.62 87 VAL A O 1
ATOM 617 N N . VAL A 1 88 ? 7.539 -6.017 -5.272 1.00 95.69 88 VAL A N 1
ATOM 618 C CA . VAL A 1 88 ? 6.720 -6.588 -6.351 1.00 95.69 88 VAL A CA 1
ATOM 619 C C . VAL A 1 88 ? 7.637 -6.950 -7.510 1.00 95.69 88 VAL A C 1
ATOM 621 O O . VAL A 1 88 ? 8.480 -6.148 -7.921 1.00 95.69 88 VAL A O 1
ATOM 624 N N . ARG A 1 89 ? 7.467 -8.166 -8.035 1.00 94.75 89 ARG A N 1
ATOM 625 C CA . ARG A 1 89 ? 8.287 -8.716 -9.118 1.00 94.75 89 ARG A CA 1
ATOM 626 C C . ARG A 1 89 ? 7.453 -9.048 -10.343 1.00 94.75 89 ARG A C 1
ATOM 628 O O . ARG A 1 89 ? 6.348 -9.569 -10.217 1.00 94.75 89 ARG A O 1
ATOM 635 N N . ASN A 1 90 ? 8.034 -8.836 -11.519 1.00 93.56 90 ASN A N 1
ATOM 636 C CA . ASN A 1 90 ? 7.552 -9.378 -12.785 1.00 93.56 90 ASN A CA 1
ATOM 637 C C . ASN A 1 90 ? 8.644 -10.270 -13.387 1.00 93.56 90 ASN A C 1
ATOM 639 O O . ASN A 1 90 ? 9.652 -9.791 -13.911 1.00 93.56 90 ASN A O 1
ATOM 643 N N . GLY A 1 91 ? 8.480 -11.586 -13.235 1.00 92.12 91 GLY A N 1
ATOM 644 C CA . GLY A 1 91 ? 9.529 -12.556 -13.542 1.00 92.12 91 GLY A CA 1
ATOM 645 C C . GLY A 1 91 ? 10.750 -12.359 -12.639 1.00 92.12 91 GLY A C 1
ATOM 646 O O . GLY A 1 91 ? 10.644 -12.449 -11.418 1.00 92.12 91 GLY A O 1
ATOM 647 N N . SER A 1 92 ? 11.908 -12.089 -13.241 1.00 94.38 92 SER A N 1
ATOM 648 C CA . SER A 1 92 ? 13.174 -11.853 -12.526 1.00 94.38 92 SER A CA 1
ATOM 649 C C . SER A 1 92 ? 13.467 -10.376 -12.245 1.00 94.38 92 SER A C 1
ATOM 651 O O . SER A 1 92 ? 14.549 -10.064 -11.757 1.00 94.38 92 SER A O 1
ATOM 653 N N . VAL A 1 93 ? 12.545 -9.470 -12.581 1.00 93.75 93 VAL A N 1
ATOM 654 C CA . VAL A 1 93 ? 12.737 -8.024 -12.435 1.00 93.75 93 VAL A CA 1
ATOM 655 C C . VAL A 1 93 ? 11.902 -7.505 -11.269 1.00 93.75 93 VAL A C 1
ATOM 657 O O . VAL A 1 93 ? 10.680 -7.675 -11.250 1.00 93.75 93 VAL A O 1
ATOM 660 N N . ASP A 1 94 ? 12.564 -6.854 -10.314 1.00 94.88 94 ASP A N 1
ATOM 661 C CA . ASP A 1 94 ? 11.917 -6.084 -9.251 1.00 94.88 94 ASP A CA 1
ATOM 662 C C . ASP A 1 94 ? 11.416 -4.762 -9.854 1.00 94.88 94 ASP A C 1
ATOM 664 O O . ASP A 1 94 ? 12.204 -4.014 -10.431 1.00 94.88 94 ASP A O 1
ATOM 668 N N . CYS A 1 95 ? 10.114 -4.483 -9.758 1.00 92.81 95 CYS A N 1
ATOM 669 C CA . CYS A 1 95 ? 9.525 -3.263 -10.325 1.00 92.81 95 CYS A CA 1
ATOM 670 C C . CYS A 1 95 ? 9.168 -2.231 -9.253 1.00 92.81 95 CYS A C 1
ATOM 672 O O . CYS A 1 95 ? 9.405 -1.045 -9.436 1.00 92.81 95 CYS A O 1
ATOM 674 N N . ILE A 1 96 ? 8.674 -2.687 -8.099 1.00 95.00 96 ILE A N 1
ATOM 675 C CA . ILE A 1 96 ? 8.379 -1.830 -6.952 1.00 95.00 96 ILE A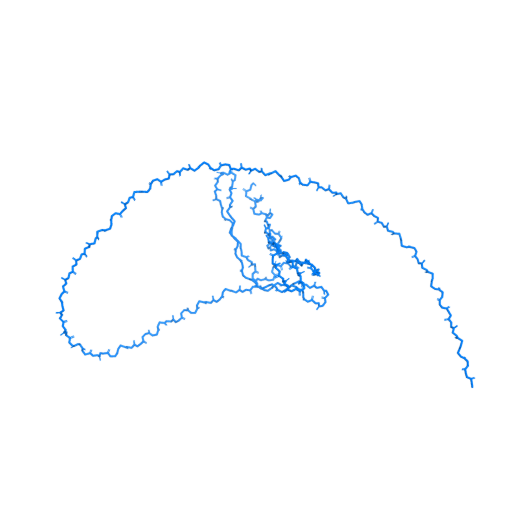 CA 1
ATOM 676 C C . ILE A 1 96 ? 9.215 -2.339 -5.790 1.00 95.00 96 ILE A C 1
ATOM 678 O O . ILE A 1 96 ? 9.066 -3.490 -5.379 1.00 95.00 96 ILE A O 1
ATOM 682 N N . ILE A 1 97 ? 10.060 -1.469 -5.242 1.00 95.00 97 ILE A N 1
ATOM 683 C CA . ILE A 1 97 ? 10.759 -1.687 -3.976 1.00 95.00 97 ILE A CA 1
ATOM 684 C C . ILE A 1 97 ? 10.296 -0.593 -3.029 1.00 95.00 97 ILE A C 1
ATOM 686 O O . ILE A 1 97 ? 10.636 0.577 -3.192 1.00 95.00 97 ILE A O 1
ATOM 690 N N . LEU A 1 98 ? 9.497 -0.974 -2.042 1.00 93.75 98 LEU A N 1
ATOM 691 C CA . LEU A 1 98 ? 8.853 -0.041 -1.138 1.00 93.75 98 LEU A CA 1
ATOM 692 C C . LEU A 1 98 ? 9.331 -0.282 0.285 1.00 93.75 98 LEU A C 1
ATOM 694 O O . LEU A 1 98 ? 9.040 -1.320 0.873 1.00 93.75 98 LEU A O 1
ATOM 698 N N . GLN A 1 99 ? 10.062 0.682 0.840 1.00 92.94 99 GLN A N 1
ATOM 699 C CA . GLN A 1 99 ? 10.581 0.605 2.200 1.00 92.94 99 GLN A CA 1
ATOM 700 C C . GLN A 1 99 ? 9.871 1.617 3.100 1.00 92.94 99 GLN A C 1
ATOM 702 O O . GLN A 1 99 ? 10.035 2.824 2.931 1.00 92.94 99 GLN A O 1
ATOM 707 N N . MET A 1 100 ? 9.097 1.138 4.073 1.00 92.31 100 MET A N 1
ATOM 708 C CA . MET A 1 100 ? 8.346 2.013 4.973 1.00 92.31 100 MET A CA 1
ATOM 709 C C . MET A 1 100 ? 8.149 1.427 6.371 1.00 92.31 100 MET A C 1
ATOM 711 O O . MET A 1 100 ? 8.209 0.219 6.586 1.00 92.31 100 MET A O 1
ATOM 715 N N . ASN A 1 101 ? 7.865 2.312 7.321 1.00 91.19 101 ASN A N 1
ATOM 716 C CA . ASN A 1 101 ? 7.254 1.993 8.603 1.00 91.19 101 ASN A CA 1
ATOM 717 C C . ASN A 1 101 ? 5.970 2.824 8.682 1.00 91.19 101 ASN A C 1
ATOM 719 O O . ASN A 1 101 ? 6.018 4.033 8.460 1.00 91.19 101 ASN A O 1
ATOM 723 N N . ALA A 1 102 ? 4.834 2.180 8.935 1.00 89.56 102 ALA A N 1
ATOM 724 C CA . ALA A 1 102 ? 3.554 2.863 9.028 1.00 89.56 102 ALA A CA 1
ATOM 72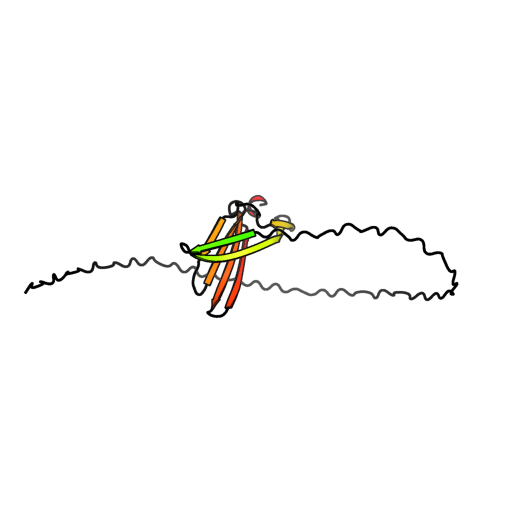5 C C . ALA A 1 102 ? 2.748 2.324 10.205 1.00 89.56 102 ALA A C 1
ATOM 727 O O . ALA A 1 102 ? 2.732 1.121 10.480 1.00 89.56 102 ALA A O 1
ATOM 728 N N . GLN A 1 103 ? 2.048 3.244 10.859 1.00 91.31 103 GLN A N 1
ATOM 729 C CA . GLN A 1 103 ? 1.036 2.969 11.860 1.00 91.31 103 GLN A CA 1
ATOM 730 C C . GLN A 1 103 ? -0.236 3.697 11.454 1.00 91.31 103 GLN A C 1
ATOM 732 O O . GLN A 1 103 ? -0.220 4.894 11.166 1.00 91.31 103 GLN A O 1
ATOM 737 N N . PHE A 1 104 ? -1.341 2.971 11.463 1.00 89.56 104 PHE A N 1
ATOM 738 C CA . PHE A 1 104 ? -2.652 3.492 11.138 1.00 89.56 104 PHE A CA 1
ATOM 739 C C . PHE A 1 104 ? -3.467 3.604 12.418 1.00 89.56 104 PHE A C 1
ATOM 741 O O . PHE A 1 104 ? -3.457 2.709 13.264 1.00 89.56 104 PHE A O 1
ATOM 748 N N . THR A 1 105 ? -4.164 4.728 12.560 1.00 92.00 105 THR A N 1
ATOM 749 C CA . THR A 1 105 ? -5.110 4.974 13.648 1.00 92.00 105 THR A CA 1
ATOM 750 C C . THR A 1 105 ? -6.449 5.331 13.027 1.00 92.00 105 THR A C 1
ATOM 752 O O . THR A 1 105 ? -6.587 6.387 12.413 1.00 92.00 105 THR A O 1
ATOM 755 N N . ILE A 1 106 ? -7.429 4.444 13.174 1.00 88.50 106 ILE A N 1
ATOM 756 C CA . ILE A 1 106 ? -8.776 4.620 12.637 1.00 88.50 106 ILE A CA 1
ATOM 757 C C . ILE A 1 106 ? -9.721 4.864 13.804 1.00 88.50 106 ILE A C 1
ATOM 759 O O . ILE A 1 106 ? -9.879 4.012 14.678 1.00 88.50 106 ILE A O 1
ATOM 763 N N . LYS A 1 107 ? -10.366 6.030 13.810 1.00 91.00 107 LYS A N 1
ATOM 764 C CA . LYS A 1 107 ? -11.442 6.342 14.752 1.00 91.00 107 LYS A CA 1
ATOM 765 C C . LYS A 1 107 ? -12.780 6.005 14.112 1.00 91.00 107 LYS A C 1
ATOM 767 O O . LYS A 1 107 ? -13.040 6.429 12.990 1.00 91.00 107 LYS A O 1
ATOM 772 N N . TYR A 1 108 ? -13.617 5.260 14.820 1.00 87.38 108 TYR A N 1
ATOM 773 C CA . TYR A 1 108 ? -14.930 4.831 14.342 1.00 87.38 108 TYR A CA 1
ATOM 774 C C . TYR A 1 108 ? -15.963 4.894 15.465 1.00 87.38 108 TYR A C 1
ATOM 776 O O . TYR A 1 108 ? -15.601 4.948 16.636 1.00 87.38 108 TYR A O 1
ATOM 784 N N . MET A 1 109 ? -17.248 4.912 15.119 1.00 90.31 109 MET A N 1
ATOM 785 C CA . MET A 1 109 ? -18.333 4.828 16.100 1.00 90.31 109 MET A CA 1
ATOM 786 C C . MET A 1 109 ? -18.828 3.386 16.217 1.00 90.31 109 MET A C 1
ATOM 788 O O . MET A 1 109 ? -19.032 2.722 15.202 1.00 90.31 109 MET A O 1
ATOM 792 N N . ASP A 1 110 ? -19.022 2.908 17.444 1.00 86.62 110 ASP A N 1
ATOM 793 C CA . ASP A 1 110 ? -19.663 1.618 17.712 1.00 86.62 110 ASP A CA 1
ATOM 794 C C . ASP A 1 110 ? -21.203 1.709 17.651 1.00 86.62 110 ASP A C 1
ATOM 796 O O . ASP A 1 110 ? -21.784 2.789 17.512 1.00 86.62 110 ASP A O 1
ATOM 800 N N . VAL A 1 111 ? -21.891 0.571 17.818 1.00 88.69 111 VAL A N 1
ATOM 801 C CA . VAL A 1 111 ? -23.371 0.505 17.874 1.00 88.69 111 VAL A CA 1
ATOM 802 C C . VAL A 1 111 ? -24.001 1.337 18.989 1.00 88.69 111 VAL A C 1
ATOM 804 O O . VAL A 1 111 ? -25.202 1.593 18.968 1.00 88.69 111 VAL A O 1
ATOM 807 N N . LYS A 1 112 ? -23.216 1.735 19.992 1.00 92.81 112 LYS A N 1
ATOM 808 C CA . LYS A 1 112 ? -23.653 2.525 21.145 1.00 92.81 112 LYS A CA 1
ATOM 809 C C . LYS A 1 112 ? -23.297 4.003 20.976 1.00 92.81 112 LYS A C 1
ATOM 811 O O . LYS A 1 112 ? -23.360 4.745 21.956 1.00 92.81 112 LYS A O 1
ATOM 816 N N . ASN A 1 113 ? -22.941 4.432 19.761 1.00 92.69 113 ASN A N 1
ATOM 817 C CA . ASN A 1 113 ? -22.496 5.785 19.431 1.00 92.69 113 ASN A CA 1
ATOM 818 C C . ASN A 1 113 ? -21.264 6.243 20.228 1.00 92.69 113 ASN A C 1
ATOM 820 O O . ASN A 1 113 ? -21.093 7.435 20.488 1.00 92.69 113 ASN A O 1
ATOM 824 N N . LYS A 1 114 ? -20.393 5.314 20.629 1.00 93.94 114 LYS A N 1
ATOM 825 C CA . LYS A 1 114 ? -19.113 5.629 21.262 1.00 93.94 114 LYS A CA 1
ATOM 826 C C . LYS A 1 114 ? -18.008 5.635 20.223 1.00 93.94 114 LYS A C 1
ATOM 828 O O . LYS A 1 114 ? -17.889 4.706 19.430 1.00 93.94 114 LYS A O 1
ATOM 833 N N . THR A 1 115 ? -17.167 6.662 20.266 1.00 94.81 115 THR A N 1
ATOM 834 C CA . THR A 1 115 ? -15.949 6.708 19.457 1.00 94.81 115 THR A CA 1
ATOM 835 C C . THR A 1 115 ? -14.933 5.715 20.009 1.00 94.81 115 THR A C 1
ATOM 837 O O . THR A 1 115 ? -14.459 5.866 21.135 1.00 94.81 115 THR A O 1
ATOM 840 N N . LEU A 1 116 ? -14.593 4.717 19.205 1.00 90.44 116 LEU A N 1
ATOM 841 C CA . LEU A 1 116 ? -13.522 3.762 19.435 1.00 90.44 116 LEU A CA 1
ATOM 842 C C . LEU A 1 116 ? -12.348 4.056 18.498 1.00 90.44 116 LEU A C 1
ATOM 844 O O . LEU A 1 116 ? -12.479 4.751 17.489 1.00 90.44 116 LEU A O 1
ATOM 848 N N . GLU A 1 117 ? -11.184 3.524 18.853 1.00 91.62 117 GLU A N 1
ATOM 849 C CA . GLU A 1 117 ? -9.939 3.711 18.116 1.00 91.62 117 GLU A CA 1
ATOM 850 C C . GLU A 1 117 ? -9.316 2.344 17.833 1.00 91.62 117 GLU A C 1
ATOM 852 O O . GLU A 1 117 ? -8.996 1.597 18.756 1.00 91.62 117 GLU A O 1
ATOM 857 N N . ALA A 1 118 ? -9.158 2.012 16.554 1.00 86.81 118 ALA A N 1
ATOM 858 C CA . ALA A 1 118 ? -8.388 0.863 16.104 1.00 86.81 118 ALA A CA 1
ATOM 859 C C . ALA A 1 118 ? -6.987 1.331 15.704 1.00 86.81 118 ALA A C 1
ATOM 861 O O . ALA A 1 118 ? -6.837 2.273 14.922 1.00 86.81 118 ALA A O 1
ATOM 862 N N . LYS A 1 119 ? -5.964 0.656 16.231 1.00 90.38 119 LYS A N 1
ATOM 863 C CA . LYS A 1 119 ? -4.566 0.872 15.858 1.00 90.38 119 LYS A CA 1
ATOM 864 C C . LYS A 1 119 ? -3.977 -0.400 15.302 1.00 90.38 119 LYS A C 1
ATOM 866 O O . LYS A 1 119 ? -4.111 -1.457 15.913 1.00 90.38 119 LYS A O 1
ATOM 871 N N . PHE A 1 120 ? -3.270 -0.274 14.194 1.00 88.19 120 PHE A N 1
ATOM 872 C CA . PHE A 1 120 ? -2.462 -1.354 13.653 1.00 88.19 120 PHE A CA 1
ATOM 873 C C . PHE A 1 120 ? -1.207 -0.785 13.005 1.00 88.19 120 PHE A C 1
ATOM 875 O O . PHE A 1 120 ? -1.194 0.339 12.499 1.00 88.19 120 PHE A O 1
ATOM 882 N N . SER A 1 121 ? -0.140 -1.567 13.055 1.00 89.88 121 SER A N 1
ATOM 883 C CA . SER A 1 121 ? 1.155 -1.217 12.481 1.00 89.88 121 SER A CA 1
ATOM 884 C C . SER A 1 121 ? 1.447 -2.166 11.331 1.00 89.88 121 SER A C 1
ATOM 886 O O . SER A 1 121 ? 0.982 -3.302 11.338 1.00 89.88 121 SER A O 1
ATOM 888 N N . LEU A 1 122 ? 2.256 -1.744 10.364 1.00 89.25 122 LEU A N 1
ATOM 889 C CA . LEU A 1 122 ? 2.776 -2.694 9.384 1.00 89.25 122 LEU A CA 1
ATOM 890 C C . LEU A 1 122 ? 3.518 -3.826 10.118 1.00 89.25 122 LEU A C 1
ATOM 892 O O . LEU A 1 122 ? 4.390 -3.540 10.948 1.00 89.25 122 LEU A O 1
ATOM 896 N N . PRO A 1 123 ? 3.187 -5.101 9.853 1.00 84.94 123 PRO A N 1
ATOM 897 C CA . PRO A 1 123 ? 3.874 -6.215 10.484 1.00 84.94 123 PRO A CA 1
ATOM 898 C C . PRO A 1 123 ? 5.347 -6.208 10.065 1.00 84.94 123 PRO A C 1
ATOM 900 O O . PRO A 1 123 ? 5.685 -6.168 8.882 1.00 84.94 123 PRO A O 1
ATOM 903 N N . GLN A 1 124 ? 6.242 -6.242 11.051 1.00 81.06 124 GLN A N 1
ATOM 904 C CA . GLN A 1 124 ? 7.688 -6.262 10.806 1.00 81.06 124 GLN A CA 1
ATOM 905 C C . GLN A 1 124 ? 8.179 -7.649 10.349 1.00 81.06 124 GLN A C 1
ATOM 907 O O . GLN A 1 124 ? 9.182 -7.774 9.640 1.00 81.06 124 GLN A O 1
ATOM 912 N N . ASN A 1 125 ? 7.446 -8.707 10.700 1.00 73.06 125 ASN A N 1
ATOM 913 C CA . ASN A 1 125 ? 7.751 -10.087 10.325 1.00 73.06 125 ASN A CA 1
ATOM 914 C C . ASN A 1 125 ? 7.205 -10.451 8.925 1.00 73.06 125 ASN A C 1
ATOM 916 O O . ASN A 1 125 ? 6.594 -9.637 8.239 1.00 73.06 125 ASN A O 1
ATOM 920 N N . SER A 1 126 ? 7.466 -11.673 8.456 1.00 63.12 126 SER A N 1
ATOM 921 C CA . SER A 1 126 ? 7.064 -12.170 7.125 1.00 63.12 126 SER A CA 1
ATOM 922 C C . SER A 1 126 ? 5.564 -12.465 6.978 1.00 63.12 126 SER A C 1
ATOM 924 O O . SER A 1 126 ? 5.173 -13.136 6.031 1.00 63.12 126 SER A O 1
ATOM 926 N N . SER A 1 127 ? 4.725 -12.002 7.906 1.00 74.50 127 SER A N 1
ATOM 927 C CA . SER A 1 127 ? 3.289 -12.318 7.923 1.00 74.50 127 SER A CA 1
ATOM 928 C C . SER A 1 127 ? 2.475 -11.492 6.924 1.00 74.50 127 SER A C 1
ATOM 930 O O . SER A 1 127 ? 1.271 -11.695 6.816 1.00 74.50 127 SER A O 1
ATOM 932 N N . ALA A 1 128 ? 3.102 -10.537 6.228 1.00 85.25 128 ALA A N 1
ATOM 933 C CA . ALA A 1 128 ? 2.450 -9.796 5.158 1.00 85.25 128 ALA A CA 1
ATOM 934 C C . ALA A 1 128 ? 2.630 -10.506 3.816 1.00 85.25 128 ALA A C 1
ATOM 936 O O . ALA A 1 128 ? 3.761 -10.747 3.385 1.00 85.25 128 ALA A O 1
ATOM 937 N N . ALA A 1 129 ? 1.519 -10.779 3.139 1.00 91.50 129 ALA A N 1
ATOM 938 C CA . ALA A 1 129 ? 1.536 -11.173 1.738 1.00 91.50 129 ALA A CA 1
ATOM 939 C C . ALA A 1 129 ? 1.596 -9.913 0.863 1.00 91.50 129 ALA A C 1
ATOM 941 O O . ALA A 1 129 ? 0.949 -8.909 1.163 1.00 91.50 129 ALA A O 1
ATOM 942 N N . VAL A 1 130 ? 2.396 -9.960 -0.200 1.00 94.31 130 VAL A N 1
ATOM 943 C CA . VAL A 1 130 ? 2.568 -8.842 -1.134 1.00 94.31 130 VAL A CA 1
ATOM 944 C C . VAL A 1 130 ? 2.148 -9.296 -2.516 1.00 94.31 130 VAL A C 1
ATOM 946 O O . VAL A 1 130 ? 2.657 -10.287 -3.035 1.00 94.31 130 VAL A O 1
ATOM 949 N N . GLU A 1 131 ? 1.251 -8.531 -3.113 1.00 95.00 131 GLU A N 1
ATOM 950 C CA . GLU A 1 131 ? 0.793 -8.697 -4.484 1.00 95.00 131 GLU A CA 1
ATOM 951 C C . GLU A 1 131 ? 0.953 -7.374 -5.227 1.00 95.00 131 GLU A C 1
ATOM 953 O O . GLU A 1 131 ? 1.135 -6.314 -4.624 1.00 95.00 131 GLU A O 1
ATOM 958 N N . GLY A 1 132 ? 0.916 -7.410 -6.553 1.00 95.75 132 GLY A N 1
ATOM 959 C CA . GLY A 1 132 ? 1.053 -6.190 -7.326 1.00 95.75 132 GLY A CA 1
ATOM 960 C C . GLY A 1 132 ? 1.122 -6.410 -8.824 1.00 95.75 132 GLY A C 1
ATOM 961 O O . GLY A 1 132 ? 1.075 -7.536 -9.316 1.00 95.75 132 GLY A O 1
ATOM 962 N N . ASN A 1 133 ? 1.237 -5.302 -9.546 1.00 94.88 133 ASN A N 1
ATOM 963 C CA . ASN A 1 133 ? 1.353 -5.273 -10.994 1.00 94.88 133 ASN A CA 1
ATOM 964 C C . ASN A 1 133 ? 2.459 -4.298 -11.405 1.00 94.88 133 ASN A C 1
ATOM 966 O O . ASN A 1 133 ? 2.497 -3.158 -10.943 1.00 94.88 133 ASN A O 1
ATOM 970 N N . CYS A 1 134 ? 3.322 -4.756 -12.309 1.00 92.06 134 CYS A N 1
ATOM 971 C CA . CYS A 1 134 ? 4.420 -3.999 -12.895 1.00 92.06 134 CYS A CA 1
ATOM 972 C C . CYS A 1 134 ? 4.051 -3.531 -14.314 1.00 92.06 134 CYS A C 1
ATOM 974 O O . CYS A 1 134 ? 4.583 -4.048 -15.302 1.00 92.06 134 CYS A O 1
ATOM 976 N N . SER A 1 135 ? 3.105 -2.597 -14.437 1.00 90.56 135 SER A N 1
ATOM 977 C CA . SER A 1 135 ? 2.721 -2.026 -15.734 1.00 90.56 135 SER A CA 1
ATOM 978 C C . SER A 1 135 ? 3.403 -0.681 -15.971 1.00 90.56 135 SER A C 1
ATOM 980 O O . SER A 1 135 ? 3.553 0.110 -15.050 1.00 90.56 135 SER A O 1
ATOM 982 N N . LYS A 1 136 ? 3.763 -0.394 -17.230 1.00 87.56 136 LYS A N 1
ATOM 983 C CA . LYS A 1 136 ? 4.555 0.790 -17.611 1.00 87.56 136 LYS A CA 1
ATOM 984 C C . LYS A 1 136 ? 3.931 2.130 -17.222 1.00 87.56 136 LYS A C 1
ATOM 986 O O . LYS A 1 136 ? 4.665 3.065 -16.967 1.00 87.56 136 LYS A O 1
ATOM 991 N N . ALA A 1 137 ? 2.603 2.226 -17.237 1.00 90.75 137 ALA A N 1
ATOM 992 C CA . ALA A 1 137 ? 1.896 3.477 -16.947 1.00 90.75 137 ALA A CA 1
ATOM 993 C C . ALA A 1 137 ? 1.346 3.535 -15.513 1.00 90.75 137 ALA A C 1
ATOM 995 O O . ALA A 1 137 ? 1.080 4.614 -14.982 1.00 90.75 137 ALA A O 1
ATOM 996 N N . LEU A 1 138 ? 1.108 2.370 -14.902 1.00 93.38 138 LEU A N 1
ATOM 997 C CA . LEU A 1 138 ? 0.430 2.261 -13.618 1.00 93.38 138 LEU A CA 1
ATOM 998 C C . LEU A 1 138 ? 0.910 1.020 -12.871 1.00 93.38 138 LEU A C 1
ATOM 1000 O O . LEU A 1 138 ? 0.494 -0.099 -13.163 1.00 93.38 138 LEU A O 1
ATOM 1004 N N . GLU A 1 139 ? 1.724 1.238 -11.860 1.00 95.12 139 GLU A N 1
ATOM 1005 C CA . GLU A 1 139 ? 2.223 0.191 -10.987 1.00 95.12 139 GLU A CA 1
ATOM 1006 C C . GLU A 1 139 ? 1.349 0.100 -9.741 1.00 95.12 139 GLU A C 1
ATOM 1008 O O . GLU A 1 139 ? 0.838 1.106 -9.242 1.00 95.12 139 GLU A O 1
ATOM 1013 N N . THR A 1 140 ? 1.136 -1.108 -9.235 1.00 97.31 140 THR A N 1
ATOM 1014 C CA . THR A 1 140 ? 0.315 -1.320 -8.042 1.00 97.31 140 THR A CA 1
ATOM 1015 C C . THR A 1 140 ? 1.009 -2.266 -7.088 1.00 97.31 140 THR A C 1
ATOM 1017 O O . THR A 1 140 ? 1.571 -3.272 -7.513 1.00 97.31 140 THR A O 1
ATOM 1020 N N . ILE A 1 141 ? 0.917 -1.979 -5.797 1.00 97.38 141 ILE A N 1
ATOM 1021 C CA . ILE A 1 141 ? 1.334 -2.878 -4.726 1.00 97.38 141 ILE A CA 1
ATOM 1022 C C . ILE A 1 141 ? 0.207 -2.973 -3.707 1.00 97.38 141 ILE A C 1
ATOM 1024 O O . ILE A 1 141 ? -0.330 -1.956 -3.269 1.00 97.38 141 ILE A O 1
ATOM 1028 N N . THR A 1 142 ? -0.129 -4.197 -3.329 1.00 97.00 142 THR A N 1
ATOM 1029 C CA . THR A 1 142 ? -1.085 -4.517 -2.279 1.00 97.00 142 THR A CA 1
ATOM 1030 C C . THR A 1 142 ? -0.363 -5.318 -1.207 1.00 97.00 142 THR A C 1
ATOM 1032 O O . THR A 1 142 ? 0.251 -6.346 -1.484 1.00 97.00 142 THR A O 1
ATOM 1035 N N . ILE A 1 143 ? -0.405 -4.813 0.021 1.00 95.00 143 ILE A N 1
ATOM 1036 C CA . ILE A 1 143 ? 0.184 -5.432 1.204 1.00 95.00 143 ILE A CA 1
ATOM 1037 C C . ILE A 1 143 ? -0.973 -5.934 2.059 1.00 95.00 143 ILE A C 1
ATOM 1039 O O . ILE A 1 143 ? -1.686 -5.140 2.677 1.00 95.00 143 ILE A O 1
ATOM 1043 N N . ASN A 1 144 ? -1.153 -7.248 2.092 1.00 93.44 144 ASN A N 1
ATOM 1044 C CA . ASN A 1 144 ? -2.157 -7.908 2.910 1.00 93.44 144 ASN A CA 1
ATOM 1045 C C . ASN A 1 144 ? -1.545 -8.273 4.259 1.00 93.44 144 ASN A C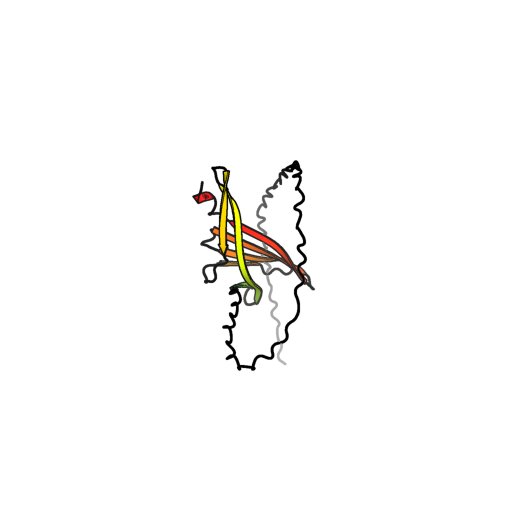 1
ATOM 1047 O O . ASN A 1 144 ? -0.493 -8.906 4.330 1.00 93.44 144 ASN A O 1
ATOM 1051 N N . MET A 1 145 ? -2.199 -7.860 5.336 1.00 89.88 145 MET A N 1
ATOM 1052 C CA . MET A 1 145 ? -1.732 -7.995 6.711 1.00 89.88 145 MET A CA 1
ATOM 1053 C C . MET A 1 145 ? -2.778 -8.737 7.542 1.00 89.88 145 MET A C 1
ATOM 1055 O O . MET A 1 145 ? -3.968 -8.696 7.231 1.00 89.88 145 MET A O 1
ATOM 1059 N N . TYR A 1 146 ? -2.332 -9.364 8.635 1.00 88.75 146 TYR A N 1
ATOM 1060 C CA . TYR A 1 146 ? -3.212 -9.979 9.637 1.00 88.75 146 TYR A CA 1
ATOM 1061 C C . TYR A 1 146 ? -4.230 -10.953 9.021 1.00 88.75 146 TYR A C 1
ATOM 1063 O O . TYR A 1 146 ? -5.433 -10.773 9.177 1.00 88.75 146 TYR A O 1
ATOM 1071 N N . ASP A 1 147 ? -3.749 -11.942 8.264 1.00 87.12 147 ASP A N 1
ATOM 1072 C CA . ASP A 1 147 ? -4.599 -12.940 7.594 1.00 87.12 147 ASP A CA 1
ATOM 1073 C C . ASP A 1 147 ? -5.649 -12.321 6.647 1.00 87.12 147 ASP A C 1
ATOM 1075 O O . ASP A 1 147 ? -6.774 -12.801 6.533 1.00 87.12 147 ASP A O 1
ATOM 1079 N N . ASN A 1 148 ? -5.260 -11.248 5.946 1.00 87.69 148 ASN A N 1
ATOM 1080 C CA . ASN A 1 148 ? -6.095 -10.438 5.046 1.00 87.69 148 ASN A CA 1
ATOM 1081 C C . ASN A 1 148 ? -7.187 -9.607 5.742 1.00 87.69 148 ASN A C 1
ATOM 1083 O O . ASN A 1 148 ? -8.010 -8.997 5.066 1.00 87.69 148 ASN A O 1
ATOM 1087 N N . ALA A 1 149 ? -7.180 -9.505 7.075 1.00 87.62 149 ALA A N 1
ATOM 1088 C CA . ALA A 1 149 ? -8.098 -8.624 7.801 1.00 87.62 149 ALA A CA 1
ATOM 1089 C C . ALA A 1 149 ? -7.882 -7.136 7.477 1.00 87.62 149 ALA A C 1
ATOM 1091 O O . ALA A 1 149 ? -8.810 -6.331 7.615 1.00 87.62 149 ALA A O 1
ATOM 1092 N N . VAL A 1 150 ? -6.656 -6.772 7.081 1.00 89.75 150 VAL A N 1
ATOM 1093 C CA . VAL A 1 150 ? -6.276 -5.422 6.662 1.00 89.75 150 VAL A CA 1
ATOM 1094 C C . VAL A 1 150 ? -5.469 -5.503 5.372 1.00 89.75 150 VAL A C 1
ATOM 1096 O O . VAL A 1 150 ? -4.487 -6.241 5.306 1.00 89.75 150 VAL A O 1
ATOM 1099 N N . SER A 1 151 ? -5.821 -4.696 4.376 1.00 92.81 151 SER A N 1
ATOM 1100 C CA . SER A 1 151 ? -5.042 -4.551 3.147 1.00 92.81 151 SER A CA 1
ATOM 1101 C C . SER A 1 151 ? -4.662 -3.087 2.926 1.00 92.81 151 SER A C 1
ATOM 1103 O O . SER A 1 151 ? -5.425 -2.166 3.220 1.00 92.81 151 SER A O 1
ATOM 1105 N N . MET A 1 152 ? -3.447 -2.854 2.435 1.00 93.88 152 MET A N 1
ATOM 1106 C CA . MET A 1 152 ? -2.993 -1.540 1.988 1.00 93.88 152 MET A CA 1
ATOM 1107 C C . MET A 1 152 ? -2.636 -1.630 0.512 1.00 93.88 152 MET A C 1
ATOM 1109 O O . MET A 1 152 ? -1.686 -2.317 0.151 1.00 93.88 152 MET A O 1
ATOM 1113 N N . THR A 1 153 ? -3.362 -0.904 -0.329 1.00 96.62 153 THR A N 1
ATOM 1114 C CA . THR A 1 153 ? -3.088 -0.816 -1.763 1.00 96.62 153 THR A CA 1
ATOM 1115 C C . THR A 1 153 ? -2.562 0.567 -2.106 1.00 96.62 153 THR A C 1
ATOM 1117 O O . THR A 1 153 ? -3.183 1.576 -1.781 1.00 96.62 153 THR A O 1
ATOM 1120 N N . MET A 1 154 ? -1.427 0.624 -2.790 1.00 97.00 154 MET A N 1
ATOM 1121 C CA . MET A 1 154 ? -0.858 1.848 -3.346 1.00 97.00 154 MET A CA 1
ATOM 1122 C C . MET A 1 154 ? -0.747 1.710 -4.853 1.00 97.00 154 MET A C 1
ATOM 1124 O O . MET A 1 154 ? -0.348 0.658 -5.359 1.00 97.00 154 MET A O 1
ATOM 1128 N N . ARG A 1 155 ? -1.091 2.779 -5.570 1.00 97.38 155 ARG A N 1
ATOM 1129 C CA . ARG A 1 155 ? -0.919 2.846 -7.021 1.00 97.38 155 ARG A CA 1
ATOM 1130 C C . ARG A 1 155 ? 0.001 3.996 -7.362 1.00 97.38 155 ARG A C 1
ATOM 1132 O O . ARG A 1 155 ? -0.192 5.115 -6.886 1.00 97.38 155 ARG A O 1
ATOM 1139 N N . PHE A 1 156 ? 0.961 3.714 -8.222 1.00 96.31 156 PHE A N 1
ATOM 1140 C CA . PHE A 1 156 ? 1.928 4.671 -8.714 1.00 96.31 156 PHE A CA 1
ATOM 1141 C C . PHE A 1 156 ? 1.674 4.908 -10.194 1.00 96.31 156 PHE A C 1
ATOM 1143 O O . PHE A 1 156 ? 1.525 3.962 -10.965 1.00 96.31 156 PHE A O 1
ATOM 1150 N N . THR A 1 157 ? 1.594 6.169 -10.595 1.00 95.62 157 THR A N 1
ATOM 1151 C CA . THR A 1 157 ? 1.697 6.537 -12.006 1.00 95.62 157 THR A CA 1
ATOM 1152 C C . THR A 1 157 ? 3.165 6.654 -12.351 1.00 95.62 157 THR A C 1
ATOM 1154 O O . THR A 1 157 ? 3.919 7.287 -11.610 1.00 95.62 157 THR A O 1
ATOM 1157 N N . ASN A 1 158 ? 3.542 6.043 -13.463 1.00 90.94 158 ASN A N 1
ATOM 1158 C CA . ASN A 1 158 ? 4.890 6.083 -13.994 1.00 90.94 158 ASN A CA 1
ATOM 1159 C C . ASN A 1 158 ? 4.806 6.733 -15.380 1.00 90.94 158 ASN A C 1
ATOM 1161 O O . ASN A 1 158 ? 4.129 6.218 -16.274 1.00 90.94 158 ASN A O 1
ATOM 1165 N N . ASP A 1 159 ? 5.397 7.917 -15.505 1.00 88.69 159 ASP A N 1
ATOM 1166 C CA . ASP A 1 159 ? 5.696 8.543 -16.787 1.00 88.69 159 ASP A CA 1
ATOM 1167 C C . ASP A 1 159 ? 7.207 8.480 -17.041 1.00 88.69 159 ASP A C 1
ATOM 1169 O O . ASP A 1 159 ? 7.981 8.174 -16.136 1.00 88.69 159 ASP A O 1
ATOM 1173 N N . ASP A 1 160 ? 7.645 8.767 -18.270 1.00 86.69 160 ASP A N 1
ATOM 1174 C CA . ASP A 1 160 ? 9.054 8.607 -18.665 1.00 86.69 160 ASP A CA 1
ATOM 1175 C C . ASP A 1 160 ? 10.051 9.384 -17.775 1.00 86.69 160 ASP A C 1
ATOM 1177 O O . ASP A 1 160 ? 11.245 9.086 -17.797 1.00 86.69 160 ASP A O 1
ATOM 1181 N N . ASN A 1 161 ? 9.590 10.367 -16.991 1.00 88.38 161 ASN A N 1
ATOM 1182 C CA . ASN A 1 161 ? 10.434 11.224 -16.162 1.00 88.38 161 ASN A CA 1
ATOM 1183 C C . ASN A 1 161 ? 10.120 11.156 -14.657 1.00 88.38 161 ASN A C 1
ATOM 1185 O O . ASN A 1 161 ? 10.949 11.593 -13.858 1.00 88.38 161 ASN A O 1
ATOM 1189 N N . ASN A 1 162 ? 8.948 10.662 -14.251 1.00 91.75 162 ASN A N 1
ATOM 1190 C CA . ASN A 1 162 ? 8.467 10.733 -12.876 1.00 91.75 162 ASN A CA 1
ATOM 1191 C C . ASN A 1 162 ? 7.657 9.502 -12.473 1.00 91.75 162 ASN A C 1
ATOM 1193 O O . ASN A 1 162 ? 6.762 9.037 -13.177 1.00 91.75 162 ASN A O 1
ATOM 1197 N N . VAL A 1 163 ? 7.896 9.069 -11.237 1.00 92.75 163 VAL A N 1
ATOM 1198 C CA . VAL A 1 163 ? 7.030 8.133 -10.525 1.00 92.75 163 VAL A CA 1
ATOM 1199 C C . VAL A 1 163 ? 6.329 8.898 -9.411 1.00 92.75 163 VAL A C 1
ATOM 1201 O O . VAL A 1 163 ? 6.981 9.523 -8.574 1.00 92.75 163 VAL A O 1
ATOM 1204 N N . ALA A 1 164 ? 5.000 8.852 -9.385 1.00 95.31 164 ALA A N 1
ATOM 1205 C CA . ALA A 1 164 ? 4.194 9.529 -8.375 1.00 95.31 164 ALA A CA 1
ATOM 1206 C C . ALA A 1 164 ? 3.198 8.565 -7.736 1.00 95.31 164 ALA A C 1
ATOM 1208 O O . ALA A 1 164 ? 2.574 7.757 -8.422 1.00 95.31 164 ALA A O 1
ATOM 1209 N N . LEU A 1 165 ? 3.009 8.674 -6.419 1.00 96.06 165 LEU A N 1
ATOM 1210 C CA . LEU A 1 165 ? 1.924 7.986 -5.724 1.00 96.06 165 LEU A CA 1
ATOM 1211 C C . LEU A 1 165 ? 0.594 8.626 -6.141 1.00 96.06 165 LEU A C 1
ATOM 1213 O O . LEU A 1 165 ? 0.287 9.748 -5.744 1.00 96.06 165 LEU A O 1
ATOM 1217 N N . ALA A 1 166 ? -0.189 7.912 -6.942 1.00 96.38 166 ALA A N 1
ATOM 1218 C CA . ALA A 1 166 ? -1.465 8.388 -7.459 1.00 96.38 166 ALA A CA 1
ATOM 1219 C C . ALA A 1 166 ? -2.595 8.193 -6.446 1.00 96.38 166 ALA A C 1
ATOM 1221 O O . ALA A 1 166 ? -3.455 9.058 -6.290 1.00 96.38 166 ALA A O 1
ATOM 1222 N N . ASN A 1 167 ? -2.602 7.055 -5.749 1.00 96.56 167 ASN A N 1
ATOM 1223 C CA . ASN A 1 167 ? -3.514 6.827 -4.639 1.00 96.56 167 ASN A CA 1
ATOM 1224 C C . ASN A 1 167 ? -2.933 5.844 -3.612 1.00 96.56 167 ASN A C 1
ATOM 1226 O O . ASN A 1 167 ? -2.054 5.033 -3.907 1.00 96.56 167 ASN A O 1
ATOM 1230 N N . ALA A 1 168 ? -3.472 5.915 -2.399 1.00 95.50 168 ALA A N 1
ATOM 1231 C CA . ALA A 1 168 ? -3.271 4.925 -1.358 1.00 95.50 168 ALA A CA 1
ATOM 1232 C C . ALA A 1 168 ? -4.623 4.638 -0.702 1.00 95.50 168 ALA A C 1
ATOM 1234 O O . ALA A 1 168 ? -5.375 5.558 -0.377 1.00 95.50 168 ALA A O 1
ATOM 1235 N N . THR A 1 169 ? -4.942 3.364 -0.530 1.00 95.06 169 THR A N 1
ATOM 1236 C CA . THR A 1 169 ? -6.193 2.893 0.060 1.00 95.06 169 THR A CA 1
ATOM 1237 C C . THR A 1 169 ? -5.863 1.868 1.127 1.00 95.06 169 THR A C 1
ATOM 1239 O O . THR A 1 169 ? -5.015 1.002 0.920 1.00 95.06 169 THR A O 1
ATOM 1242 N N . VAL A 1 170 ? -6.518 1.989 2.276 1.00 92.25 170 VAL A N 1
ATOM 1243 C CA . VAL A 1 170 ? -6.424 1.027 3.371 1.00 92.25 170 VAL A CA 1
ATOM 1244 C C . VAL A 1 170 ? -7.818 0.476 3.601 1.00 92.25 170 VAL A C 1
ATOM 1246 O O . VAL A 1 170 ? -8.749 1.247 3.833 1.00 92.25 170 VAL A O 1
ATOM 1249 N N . GLU A 1 171 ? -7.958 -0.840 3.526 1.00 90.81 171 GLU A N 1
ATOM 1250 C CA . GLU A 1 171 ? -9.214 -1.543 3.761 1.00 90.81 171 GLU A CA 1
ATOM 1251 C C . GLU A 1 171 ? -9.086 -2.404 5.017 1.00 90.81 171 GLU A C 1
ATOM 1253 O O . GLU A 1 171 ? -8.027 -2.957 5.315 1.00 90.81 171 GLU A O 1
ATOM 1258 N N . CYS A 1 172 ? -10.164 -2.480 5.794 1.00 87.56 172 CYS A N 1
ATOM 1259 C CA . CYS A 1 172 ? -10.228 -3.241 7.039 1.00 87.56 172 CYS A CA 1
ATOM 1260 C C . CYS A 1 172 ? -11.547 -4.024 7.058 1.00 87.56 172 CYS A C 1
ATOM 1262 O O . CYS A 1 172 ? -12.598 -3.437 7.316 1.00 87.56 172 CYS A O 1
ATOM 1264 N N . GLU A 1 173 ? -11.516 -5.329 6.776 1.00 77.31 173 GLU A N 1
ATOM 1265 C CA . GLU A 1 173 ? -12.739 -6.141 6.642 1.00 77.31 173 GLU A CA 1
ATOM 1266 C C . GLU A 1 173 ? -13.263 -6.701 7.976 1.00 77.31 173 GLU A C 1
ATOM 1268 O O . GLU A 1 173 ? -14.477 -6.803 8.176 1.00 77.31 173 GLU A O 1
ATOM 1273 N N . GLU A 1 174 ? -12.373 -7.072 8.900 1.00 64.81 174 GLU A N 1
ATOM 1274 C CA . GLU A 1 174 ? -12.738 -7.877 10.083 1.00 64.81 174 GLU A CA 1
ATOM 1275 C C . GLU A 1 174 ? -12.937 -7.060 11.369 1.00 64.81 174 GLU A C 1
ATOM 1277 O O . GLU A 1 174 ? -13.671 -7.491 12.260 1.00 64.81 174 GLU A O 1
ATOM 1282 N N . PHE A 1 175 ? -12.329 -5.874 11.489 1.00 57.88 175 PHE A N 1
ATOM 1283 C CA . PHE A 1 175 ? -12.394 -5.084 12.732 1.00 57.88 175 PHE A CA 1
ATOM 1284 C C . PHE A 1 175 ? -13.814 -4.646 13.090 1.00 57.88 175 PHE A C 1
ATOM 1286 O O . PHE A 1 175 ? -14.174 -4.559 14.264 1.00 57.88 175 PHE A O 1
ATOM 1293 N N . PHE A 1 176 ? -14.630 -4.402 12.071 1.00 56.47 176 PHE A N 1
ATOM 1294 C CA . PHE A 1 176 ? -16.009 -4.007 12.273 1.00 56.47 176 PHE A CA 1
ATOM 1295 C C . PHE A 1 176 ? -16.837 -5.230 12.672 1.00 56.47 176 PHE A C 1
ATOM 1297 O O . PHE A 1 176 ? -17.391 -5.246 13.765 1.00 56.47 176 PHE A O 1
ATOM 1304 N N . LYS A 1 177 ? -16.829 -6.307 11.879 1.00 55.97 177 LYS A N 1
ATOM 1305 C CA . LYS A 1 177 ? -17.758 -7.444 12.029 1.00 55.97 177 LYS A CA 1
ATOM 1306 C C . LYS A 1 177 ? -17.724 -8.158 13.388 1.00 55.97 177 LYS A C 1
ATOM 1308 O O . LYS A 1 177 ? -18.747 -8.696 13.777 1.00 55.97 177 LYS A O 1
ATOM 1313 N N . ARG A 1 178 ? -16.598 -8.176 14.117 1.00 51.47 178 ARG A N 1
ATOM 1314 C CA . ARG A 1 178 ? -16.514 -8.841 15.440 1.00 51.47 178 ARG A CA 1
ATOM 1315 C C . ARG A 1 178 ? -16.985 -7.982 16.616 1.00 51.47 178 ARG A C 1
ATOM 1317 O O . ARG A 1 178 ? -17.094 -8.495 17.727 1.00 51.47 178 ARG A O 1
ATOM 1324 N N . THR A 1 179 ? -17.244 -6.696 16.383 1.00 47.88 179 THR A N 1
ATOM 1325 C CA . THR A 1 179 ? -17.737 -5.762 17.411 1.00 47.88 179 THR A CA 1
ATOM 1326 C C . THR A 1 179 ? -19.245 -5.487 17.278 1.00 47.88 179 THR A C 1
ATOM 1328 O O . THR A 1 179 ? -19.812 -4.827 18.151 1.00 47.88 179 THR A O 1
ATOM 1331 N N . PHE A 1 180 ? -19.891 -5.988 16.214 1.00 42.41 180 PHE A N 1
ATOM 1332 C CA . PHE A 1 180 ? -21.334 -5.873 15.952 1.00 42.41 180 PHE A CA 1
ATOM 1333 C C . PHE A 1 180 ? -22.081 -7.162 16.301 1.00 42.41 180 PHE A C 1
ATOM 1335 O O . PHE A 1 180 ? -21.571 -8.251 15.956 1.00 42.41 180 PHE A O 1
#

Organism: Lingula anatina (NCBI:txid7574)